Protein AF-A0A372Q5M5-F1 (afdb_monomer_lite)

Sequence (98 aa):
MEVEEFPSTFFVPTVYNNNERCIHIKDSVNIKKLENKILNLICSDIKCVTCVKNSIESKIPYSSLQSQAIWLCLACCKPHCSRFDEGHGVDHYEENVL

Foldseek 3Di:
DDDPDDPPPPPDPDDDPDPDDDPCCVPQADPVVCVVCVVVVVPDLAWAPVVVVCCVVVVDDCVLTNPFDWDARRRNRHIHGPPVRPHVVVVVCVVPVD

Radius of gyration: 17.2 Å; chains: 1; bounding box: 33×56×35 Å

Structure (mmCIF, N/CA/C/O backbone):
data_AF-A0A372Q5M5-F1
#
_entry.id   AF-A0A372Q5M5-F1
#
loop_
_atom_site.group_PDB
_atom_site.id
_atom_site.type_symbol
_atom_site.label_atom_id
_atom_site.label_alt_id
_atom_site.label_comp_id
_atom_site.label_asym_id
_atom_site.label_entity_id
_atom_site.label_seq_id
_atom_site.pdbx_PDB_ins_code
_atom_site.Cartn_x
_atom_site.Cartn_y
_atom_site.Cartn_z
_atom_site.occupancy
_atom_site.B_iso_or_equiv
_atom_site.auth_seq_id
_atom_site.auth_comp_id
_atom_site.auth_asym_id
_atom_site.auth_atom_id
_atom_site.pdbx_PDB_model_num
ATOM 1 N N . MET A 1 1 ? -11.071 40.376 -1.602 1.00 41.25 1 MET A N 1
ATOM 2 C CA . MET A 1 1 ? -11.422 38.978 -1.920 1.00 41.25 1 MET A CA 1
ATOM 3 C C . MET A 1 1 ? -10.096 38.272 -2.079 1.00 41.25 1 MET A C 1
ATOM 5 O O . MET A 1 1 ? -9.493 38.346 -3.139 1.00 41.25 1 MET A O 1
ATOM 9 N N . GLU A 1 2 ? -9.563 37.797 -0.962 1.00 40.31 2 GLU A N 1
ATOM 10 C CA . GLU A 1 2 ? -8.219 37.231 -0.884 1.00 40.31 2 GLU A CA 1
ATOM 11 C C . GLU A 1 2 ? -8.349 35.729 -1.126 1.00 40.31 2 GLU A C 1
ATOM 13 O O . GLU A 1 2 ? -9.126 35.044 -0.463 1.00 40.31 2 GLU A O 1
ATOM 18 N N . VAL A 1 3 ? -7.683 35.250 -2.173 1.00 48.44 3 VAL A N 1
ATOM 19 C CA . VAL A 1 3 ? -7.524 33.824 -2.450 1.00 48.44 3 VAL A CA 1
ATOM 20 C C . VAL A 1 3 ? -6.425 33.335 -1.521 1.00 48.44 3 VAL A C 1
ATOM 22 O O . VAL A 1 3 ? -5.258 33.656 -1.719 1.00 48.44 3 VAL A O 1
ATOM 25 N N . GLU A 1 4 ? -6.815 32.615 -0.475 1.00 43.19 4 GLU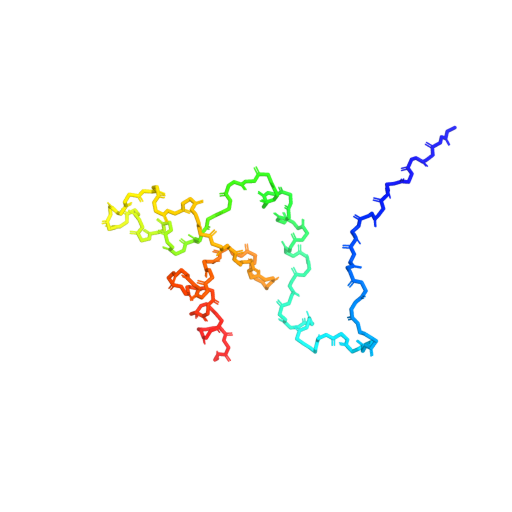 A N 1
ATOM 26 C CA . GLU A 1 4 ? -5.877 31.930 0.408 1.00 43.19 4 GLU A CA 1
ATOM 27 C C . GLU A 1 4 ? -5.231 30.777 -0.370 1.00 43.19 4 GLU A C 1
ATOM 29 O O . GLU A 1 4 ? -5.825 29.715 -0.578 1.00 43.19 4 GLU A O 1
ATOM 34 N N . GLU A 1 5 ? -4.018 31.014 -0.865 1.00 46.88 5 GLU A N 1
ATOM 35 C CA . GLU A 1 5 ? -3.170 29.978 -1.439 1.00 46.88 5 GLU A CA 1
ATOM 36 C C . GLU A 1 5 ? -2.717 29.027 -0.323 1.00 46.88 5 GLU A C 1
ATOM 38 O O . GLU A 1 5 ? -2.024 29.412 0.618 1.00 46.88 5 GLU A O 1
ATOM 43 N N . PHE A 1 6 ? -3.124 27.761 -0.425 1.00 48.38 6 PHE A N 1
ATOM 44 C CA . PHE A 1 6 ? -2.684 26.696 0.474 1.00 48.38 6 PHE A CA 1
ATOM 45 C C . PHE A 1 6 ? -1.147 26.563 0.431 1.00 48.38 6 PHE A C 1
ATOM 47 O O . PHE A 1 6 ? -0.592 26.344 -0.650 1.00 48.38 6 PHE A O 1
ATOM 54 N N . PRO A 1 7 ? -0.433 26.621 1.570 1.00 44.53 7 PRO A N 1
ATOM 55 C CA . PRO A 1 7 ? 1.016 26.467 1.578 1.00 44.53 7 PRO A CA 1
ATOM 56 C C . PRO A 1 7 ? 1.394 25.017 1.246 1.00 44.53 7 PRO A C 1
ATOM 58 O O . PRO A 1 7 ? 1.097 24.086 1.994 1.00 44.53 7 PRO A O 1
ATOM 61 N N . SER A 1 8 ? 2.076 24.820 0.114 1.00 49.66 8 SER A N 1
ATOM 62 C CA . SER A 1 8 ? 2.537 23.521 -0.395 1.00 49.66 8 SER A CA 1
ATOM 63 C C . SER A 1 8 ? 3.775 22.991 0.349 1.00 49.66 8 SER A C 1
ATOM 65 O O . SER A 1 8 ? 4.768 22.590 -0.265 1.00 49.66 8 SER A O 1
ATOM 67 N N . THR A 1 9 ? 3.773 23.005 1.678 1.00 49.78 9 THR A N 1
ATOM 68 C CA . THR A 1 9 ? 4.928 22.590 2.485 1.00 49.78 9 THR A CA 1
ATOM 69 C C . THR A 1 9 ? 4.978 21.073 2.683 1.00 49.78 9 THR A C 1
ATOM 71 O O . THR A 1 9 ? 4.988 20.566 3.801 1.00 49.78 9 THR A O 1
ATOM 74 N N . PHE A 1 10 ? 5.109 20.323 1.585 1.00 45.81 10 PHE A N 1
ATOM 75 C CA . PHE A 1 10 ? 5.799 19.033 1.646 1.00 45.81 10 PHE A CA 1
ATOM 76 C C . PHE A 1 10 ? 7.301 19.319 1.647 1.00 45.81 10 PHE A C 1
ATOM 78 O O . PHE A 1 10 ? 7.924 19.518 0.607 1.00 45.81 10 PHE A O 1
ATOM 85 N N . PHE A 1 11 ? 7.873 19.405 2.844 1.00 43.66 11 PHE A N 1
ATOM 86 C CA . PHE A 1 11 ? 9.308 19.560 3.046 1.00 43.66 11 PHE A CA 1
ATOM 87 C C . PHE A 1 11 ? 10.002 18.262 2.599 1.00 43.66 11 PHE A C 1
ATOM 89 O O . PHE A 1 11 ? 9.985 17.263 3.315 1.00 43.66 11 PHE A O 1
ATOM 96 N N . VAL A 1 12 ? 10.571 18.250 1.391 1.00 49.06 12 VAL A N 1
ATOM 97 C CA . VAL A 1 12 ? 11.421 17.150 0.917 1.00 49.06 12 VAL A CA 1
ATOM 98 C C . VAL A 1 12 ? 12.868 17.504 1.271 1.00 49.06 12 VAL A C 1
ATOM 100 O O . VAL A 1 12 ? 13.361 18.523 0.784 1.00 49.06 12 VAL A O 1
ATOM 103 N N . PRO A 1 13 ? 13.570 16.723 2.112 1.00 42.38 13 PRO A N 1
ATOM 104 C CA . PRO A 1 13 ? 14.973 16.981 2.405 1.00 42.38 13 PRO A CA 1
ATOM 105 C C . PRO A 1 13 ? 15.802 16.859 1.122 1.00 42.38 13 PRO A C 1
ATOM 107 O O . PRO A 1 13 ? 15.808 15.816 0.468 1.00 42.38 13 PRO A O 1
ATOM 110 N N . THR A 1 14 ? 16.506 17.929 0.758 1.00 45.69 14 THR A N 1
ATOM 111 C CA . THR A 1 14 ? 17.430 17.965 -0.378 1.00 45.69 14 THR A CA 1
ATOM 112 C C . THR A 1 14 ? 18.663 17.118 -0.074 1.00 45.69 14 THR A C 1
ATOM 114 O O . THR A 1 14 ? 19.605 17.585 0.565 1.00 45.69 14 THR A O 1
ATOM 117 N N . VAL A 1 15 ? 18.656 15.865 -0.530 1.00 47.47 15 VAL A N 1
ATOM 118 C CA . VAL A 1 15 ? 19.785 14.934 -0.443 1.00 47.47 15 VAL A CA 1
ATOM 119 C C . VAL A 1 15 ? 20.099 14.429 -1.857 1.00 47.47 15 VAL A C 1
ATOM 121 O O . VAL A 1 15 ? 19.337 13.663 -2.431 1.00 47.47 15 VAL A O 1
ATOM 124 N N . TYR A 1 16 ? 21.233 14.903 -2.387 1.00 41.66 16 TYR A N 1
ATOM 125 C CA . TYR A 1 16 ? 21.893 14.579 -3.662 1.00 41.66 16 TYR A CA 1
ATOM 126 C C . TYR A 1 16 ? 21.163 14.904 -4.979 1.00 41.66 16 TYR A C 1
ATOM 128 O O . TYR A 1 16 ? 20.055 14.477 -5.281 1.00 41.66 16 TYR A O 1
ATOM 136 N N . ASN A 1 17 ? 21.881 15.651 -5.814 1.00 52.44 17 ASN A N 1
ATOM 137 C CA . ASN A 1 17 ? 21.547 15.977 -7.189 1.00 52.44 17 ASN A CA 1
ATOM 138 C C . ASN A 1 17 ? 21.647 14.711 -8.065 1.00 52.44 17 ASN A C 1
ATOM 140 O O . ASN A 1 17 ? 22.726 14.395 -8.549 1.00 52.44 17 ASN A O 1
ATOM 144 N N . ASN A 1 18 ? 20.530 13.996 -8.227 1.00 47.66 18 ASN A N 1
ATOM 145 C CA . ASN A 1 18 ? 20.244 13.074 -9.330 1.00 47.66 18 ASN A CA 1
ATOM 146 C C . ASN A 1 18 ? 18.780 13.304 -9.729 1.00 47.66 18 ASN A C 1
ATOM 148 O O . ASN A 1 18 ? 17.864 12.735 -9.143 1.00 47.66 18 ASN A O 1
ATOM 152 N N . ASN A 1 19 ? 18.547 14.152 -10.732 1.00 57.66 19 ASN A N 1
ATOM 153 C CA . ASN A 1 19 ? 17.224 14.447 -11.308 1.00 57.66 19 ASN A CA 1
ATOM 154 C C . ASN A 1 19 ? 16.554 13.245 -12.014 1.00 57.66 19 ASN A C 1
ATOM 156 O O . ASN A 1 19 ? 15.594 13.410 -12.770 1.00 57.66 19 ASN A O 1
ATOM 160 N N . GLU A 1 20 ? 17.028 12.026 -11.781 1.00 70.38 20 GLU A N 1
ATOM 161 C CA . GLU A 1 20 ? 16.456 10.817 -12.347 1.00 70.38 20 GLU A CA 1
ATOM 162 C C . GLU A 1 20 ? 15.366 10.313 -11.408 1.00 70.38 20 GLU A C 1
ATOM 164 O O . GLU A 1 20 ? 15.597 9.619 -10.419 1.00 70.38 20 GLU A O 1
ATOM 169 N N . ARG A 1 21 ? 14.133 10.720 -11.712 1.00 80.25 21 ARG A N 1
ATOM 170 C CA . ARG A 1 21 ? 12.935 10.118 -11.125 1.00 80.25 21 ARG A CA 1
ATOM 171 C C . ARG A 1 21 ? 13.047 8.596 -11.236 1.00 80.25 21 ARG A C 1
ATOM 173 O O . ARG A 1 21 ? 13.418 8.091 -12.293 1.00 80.25 21 ARG A O 1
ATOM 180 N N . CYS A 1 22 ? 12.677 7.875 -10.177 1.00 85.88 22 CYS A N 1
ATOM 181 C CA . CYS A 1 22 ? 12.654 6.415 -10.209 1.00 85.88 22 CYS A CA 1
ATOM 182 C C . CYS A 1 22 ? 11.849 5.929 -11.426 1.00 85.88 22 CYS A C 1
ATOM 184 O O . CYS A 1 22 ? 10.693 6.322 -11.611 1.00 85.88 22 CYS A O 1
ATOM 186 N N . ILE A 1 23 ? 12.465 5.073 -12.245 1.00 87.94 23 ILE A N 1
ATOM 187 C CA . ILE A 1 23 ? 11.878 4.574 -13.497 1.00 87.94 23 ILE A CA 1
ATOM 188 C C . ILE A 1 23 ? 10.549 3.840 -13.271 1.00 87.94 23 ILE A C 1
ATOM 190 O O . ILE A 1 23 ? 9.681 3.861 -14.135 1.00 87.94 23 ILE A O 1
ATOM 194 N N . HIS A 1 24 ? 10.347 3.288 -12.073 1.00 89.19 24 HIS A N 1
AT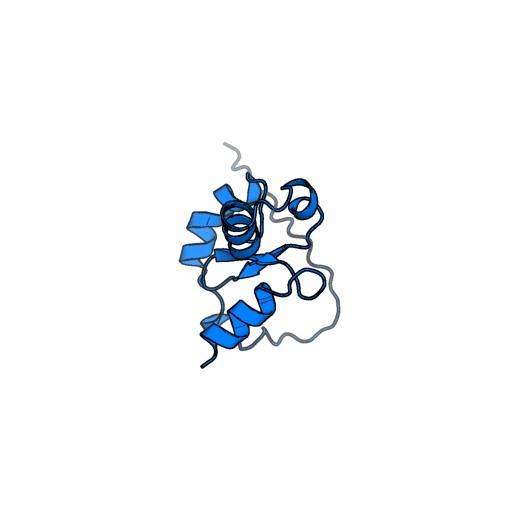OM 195 C CA . HIS A 1 24 ? 9.155 2.532 -11.698 1.00 89.19 24 HIS A CA 1
ATOM 196 C C . HIS A 1 24 ? 7.937 3.411 -11.374 1.00 89.19 24 HIS A C 1
ATOM 198 O O . HIS A 1 24 ? 6.844 2.888 -11.187 1.00 89.19 24 HIS A O 1
ATOM 204 N N . ILE A 1 25 ? 8.069 4.744 -11.304 1.00 87.44 25 ILE A N 1
ATOM 205 C CA . ILE A 1 25 ? 6.949 5.619 -10.900 1.00 87.44 25 ILE A CA 1
ATOM 206 C C . ILE A 1 25 ? 5.737 5.463 -11.825 1.00 87.44 25 ILE A C 1
ATOM 208 O O . ILE A 1 25 ? 4.608 5.486 -11.346 1.00 87.44 25 ILE A O 1
ATOM 212 N N . LYS A 1 26 ? 5.950 5.304 -13.136 1.00 85.56 26 LYS A N 1
ATOM 213 C CA . LYS A 1 26 ? 4.842 5.201 -14.098 1.00 85.56 26 LYS A CA 1
ATOM 214 C C . LYS A 1 26 ? 4.044 3.905 -13.950 1.00 85.56 26 LYS A C 1
ATOM 216 O O . LYS A 1 26 ? 2.831 3.937 -14.129 1.00 85.56 26 LYS A O 1
ATOM 221 N N . ASP A 1 27 ? 4.714 2.816 -13.586 1.00 84.88 27 ASP A N 1
ATOM 222 C CA . ASP A 1 27 ? 4.122 1.475 -13.586 1.00 84.88 27 ASP A CA 1
ATOM 223 C C . ASP A 1 27 ? 3.683 1.037 -12.182 1.00 84.88 27 ASP A C 1
ATOM 225 O O . ASP A 1 27 ? 2.734 0.273 -12.021 1.00 84.88 27 ASP A O 1
ATOM 229 N N . SER A 1 28 ? 4.337 1.556 -11.142 1.00 88.56 28 SER A N 1
ATOM 230 C CA . SER A 1 28 ? 4.125 1.150 -9.748 1.00 88.56 28 SER A CA 1
ATOM 231 C C . SER A 1 28 ? 3.283 2.134 -8.932 1.00 88.56 28 SER A C 1
ATOM 233 O O . SER A 1 28 ? 3.035 1.890 -7.749 1.00 88.56 28 SER A O 1
ATOM 235 N N . VAL A 1 29 ? 2.829 3.245 -9.526 1.00 90.88 29 VAL A N 1
ATOM 236 C CA . VAL A 1 29 ? 2.004 4.252 -8.842 1.00 90.88 29 VAL A CA 1
ATOM 237 C C . VAL A 1 29 ? 0.702 4.486 -9.597 1.00 90.88 29 VAL A C 1
ATOM 239 O O . VAL A 1 29 ? 0.687 4.960 -10.729 1.00 90.88 29 VAL A O 1
ATOM 242 N N . ASN A 1 30 ? -0.424 4.243 -8.927 1.00 93.44 30 ASN A N 1
ATOM 243 C CA . ASN A 1 30 ? -1.738 4.612 -9.436 1.00 93.44 30 ASN A CA 1
ATOM 244 C C . ASN A 1 30 ? -2.213 5.903 -8.759 1.00 93.44 30 ASN A C 1
ATOM 246 O O . ASN A 1 30 ? -2.922 5.864 -7.752 1.00 93.44 30 ASN A O 1
ATOM 250 N N . ILE A 1 31 ? -1.823 7.049 -9.327 1.00 91.00 31 ILE A N 1
ATOM 251 C CA . ILE A 1 31 ? -2.100 8.381 -8.760 1.00 91.00 31 ILE A CA 1
ATOM 252 C C . ILE A 1 31 ? -3.603 8.592 -8.543 1.00 91.00 31 ILE A C 1
ATOM 254 O O . ILE A 1 31 ? -4.012 8.947 -7.444 1.00 91.00 31 ILE A O 1
ATOM 258 N N . LYS A 1 32 ? -4.441 8.262 -9.537 1.00 91.75 32 LYS A N 1
ATOM 259 C CA . LYS A 1 32 ? -5.905 8.411 -9.436 1.00 91.75 32 LYS A CA 1
ATOM 260 C C . LYS A 1 32 ? -6.484 7.628 -8.256 1.00 91.75 32 LYS A C 1
ATOM 262 O O . LYS A 1 32 ? -7.375 8.094 -7.552 1.00 91.75 32 LYS A O 1
ATOM 267 N N . LYS A 1 33 ? -6.001 6.401 -8.040 1.00 91.88 33 LYS A N 1
ATOM 268 C CA . LYS A 1 33 ? -6.454 5.557 -6.928 1.00 91.88 33 LYS A CA 1
ATOM 269 C C . LYS A 1 33 ? -5.946 6.075 -5.585 1.00 91.88 33 LYS A C 1
ATOM 271 O O . LYS A 1 33 ? -6.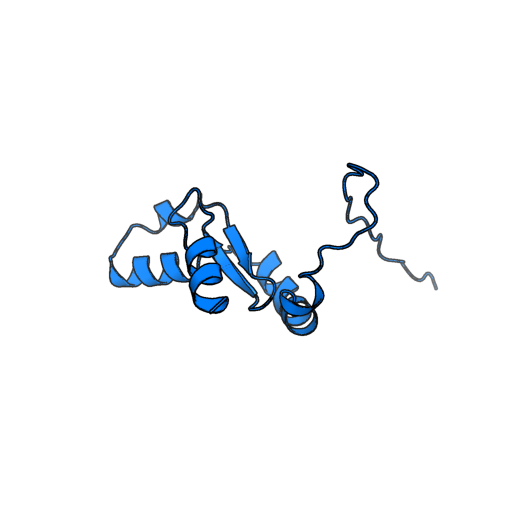681 5.993 -4.601 1.00 91.88 33 LYS A O 1
ATOM 276 N N . LEU A 1 34 ? -4.718 6.591 -5.558 1.00 90.44 34 LEU A N 1
ATOM 277 C CA . LEU A 1 34 ? -4.110 7.178 -4.373 1.00 90.44 34 LEU A CA 1
ATOM 278 C C . LEU A 1 34 ? -4.862 8.437 -3.937 1.00 90.44 34 LEU A C 1
ATOM 280 O O . LEU A 1 34 ? -5.271 8.501 -2.785 1.00 90.44 34 LEU A O 1
ATOM 284 N N . GLU A 1 35 ? -5.125 9.374 -4.848 1.00 91.31 35 GLU A N 1
ATOM 285 C CA . GLU A 1 35 ? -5.889 10.603 -4.583 1.00 91.31 35 GLU A CA 1
ATOM 286 C C . GLU A 1 35 ? -7.261 10.298 -3.970 1.00 91.31 35 GLU A C 1
ATOM 288 O O . GLU A 1 35 ? -7.636 10.877 -2.954 1.00 91.31 35 GLU A O 1
ATOM 293 N N . ASN A 1 36 ? -7.969 9.299 -4.503 1.00 90.12 36 ASN A N 1
ATOM 294 C CA . ASN A 1 36 ? -9.277 8.890 -3.982 1.00 90.12 36 ASN A CA 1
ATOM 295 C C . ASN A 1 36 ? -9.225 8.255 -2.582 1.00 90.12 36 ASN A C 1
ATOM 297 O O . ASN A 1 36 ? -10.251 8.155 -1.911 1.00 90.12 36 ASN A O 1
ATOM 301 N N . LYS A 1 37 ? -8.060 7.765 -2.144 1.00 88.56 37 LYS A N 1
ATOM 302 C CA . LYS A 1 37 ? -7.905 7.030 -0.879 1.00 88.56 37 LYS A CA 1
ATOM 303 C C . LYS A 1 37 ? -7.086 7.768 0.172 1.00 88.56 37 LYS A C 1
ATOM 305 O O . LYS A 1 37 ? -7.183 7.401 1.340 1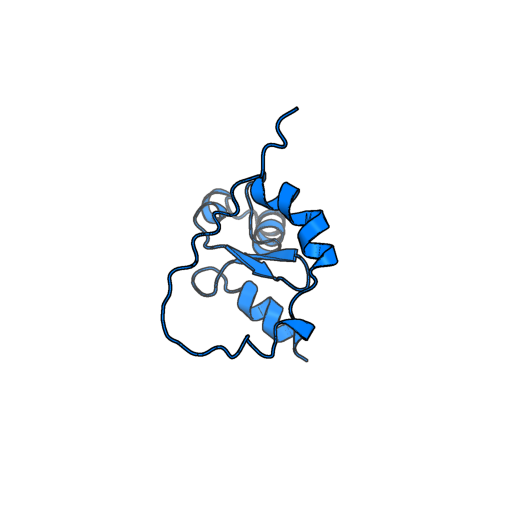.00 88.56 37 LYS A O 1
ATOM 310 N N . ILE A 1 38 ? -6.308 8.780 -0.209 1.00 86.19 38 ILE A N 1
ATOM 311 C CA . ILE A 1 38 ? -5.338 9.442 0.669 1.00 86.19 38 ILE A CA 1
ATOM 312 C C . ILE A 1 38 ? -6.007 10.023 1.919 1.00 86.19 38 ILE A C 1
ATOM 314 O O . ILE A 1 38 ? -5.506 9.817 3.018 1.00 86.19 38 ILE A O 1
ATOM 318 N N . LEU A 1 39 ? -7.184 10.644 1.779 1.00 83.00 39 LEU A N 1
ATOM 319 C CA . LEU A 1 39 ? -7.928 11.219 2.906 1.00 83.00 39 LEU A CA 1
ATOM 320 C C . LEU A 1 39 ? -8.322 10.148 3.931 1.00 83.00 39 LEU A C 1
ATOM 322 O O . LEU A 1 39 ? -8.093 10.310 5.125 1.00 83.00 39 LEU A O 1
ATOM 326 N N . ASN A 1 40 ? -8.831 9.009 3.456 1.00 83.75 40 ASN A N 1
ATOM 327 C CA . ASN A 1 40 ? -9.195 7.892 4.327 1.00 83.75 40 ASN A CA 1
ATOM 328 C C . ASN A 1 40 ? -7.967 7.266 4.994 1.00 83.75 40 ASN A C 1
ATOM 330 O O . ASN A 1 40 ? -8.067 6.801 6.124 1.00 83.75 40 ASN A O 1
ATOM 334 N N . LEU A 1 41 ? -6.819 7.249 4.313 1.00 80.94 41 LEU A N 1
ATOM 335 C CA . LEU A 1 41 ? -5.572 6.727 4.868 1.00 80.94 41 LEU A CA 1
ATOM 336 C C . LEU A 1 41 ? -5.026 7.641 5.972 1.00 80.94 41 LEU A C 1
ATOM 338 O O . LEU A 1 41 ? -4.677 7.145 7.033 1.00 80.94 41 LEU A O 1
ATOM 342 N N . ILE A 1 42 ? -5.010 8.959 5.759 1.00 78.00 42 ILE A N 1
ATOM 343 C CA . ILE A 1 42 ? -4.492 9.934 6.736 1.00 78.00 42 ILE A CA 1
ATOM 344 C C . ILE A 1 42 ? -5.325 9.937 8.024 1.00 78.00 42 ILE A C 1
ATOM 346 O O . ILE A 1 42 ? -4.779 10.083 9.114 1.00 78.00 42 ILE A O 1
ATOM 350 N N . CYS A 1 43 ? -6.643 9.773 7.911 1.00 72.94 43 CYS A N 1
ATOM 351 C CA . CYS A 1 43 ? -7.553 9.842 9.054 1.00 72.94 43 CYS A CA 1
ATOM 352 C C . CYS A 1 43 ? -7.769 8.500 9.778 1.00 72.94 43 CYS A C 1
ATOM 354 O O . CYS A 1 43 ? -8.571 8.454 10.709 1.00 72.94 43 CYS A O 1
ATOM 356 N N . SER A 1 44 ? -7.101 7.418 9.365 1.00 80.12 44 SER A N 1
ATOM 357 C CA . SER A 1 44 ? -7.327 6.075 9.917 1.00 80.12 44 SER A CA 1
ATOM 358 C C . SER A 1 44 ? -6.101 5.515 10.633 1.00 80.12 44 SER A C 1
ATOM 360 O O . SER A 1 44 ? -4.963 5.798 10.274 1.00 80.12 44 SER A O 1
ATOM 362 N N . ASP A 1 45 ? -6.346 4.634 11.602 1.00 85.19 45 ASP A N 1
ATOM 363 C CA . ASP A 1 45 ? -5.324 3.760 12.183 1.00 85.19 45 ASP A CA 1
ATOM 364 C C . ASP A 1 45 ? -4.938 2.678 11.152 1.00 85.19 45 ASP A C 1
ATOM 366 O O . ASP A 1 45 ? -5.619 1.658 10.997 1.00 85.19 45 ASP A O 1
ATOM 370 N N . ILE A 1 46 ? -3.903 2.960 10.355 1.00 88.69 46 ILE A N 1
ATOM 371 C CA . ILE A 1 46 ? -3.479 2.112 9.238 1.00 88.69 46 ILE A CA 1
ATOM 372 C C . ILE A 1 46 ? -2.779 0.857 9.770 1.00 88.69 46 ILE A C 1
ATOM 374 O O . ILE A 1 46 ? -1.757 0.941 10.442 1.00 88.69 46 ILE A O 1
ATOM 378 N N . LYS A 1 47 ? -3.278 -0.323 9.384 1.00 91.69 47 LYS A N 1
ATOM 379 C CA . LYS A 1 47 ? -2.704 -1.627 9.757 1.00 91.69 47 LYS A CA 1
ATOM 380 C C . LYS A 1 47 ? -2.493 -2.508 8.548 1.00 91.69 47 LYS A C 1
ATOM 382 O O . LYS A 1 47 ? -3.223 -2.396 7.569 1.00 91.69 47 LYS A O 1
ATOM 387 N N . CYS A 1 48 ? -1.528 -3.416 8.638 1.00 93.00 48 CYS A N 1
ATOM 388 C CA . CYS A 1 48 ? -1.286 -4.409 7.600 1.00 93.00 48 CYS A CA 1
ATOM 389 C C . CYS A 1 48 ? -2.549 -5.242 7.333 1.00 93.00 48 CYS A C 1
ATOM 391 O O . CYS A 1 48 ? -3.072 -5.890 8.243 1.00 93.00 48 CYS A O 1
ATOM 393 N N . VAL A 1 49 ? -3.020 -5.261 6.082 1.00 92.81 49 VAL A N 1
ATOM 394 C CA . VAL A 1 49 ? -4.247 -5.986 5.706 1.00 92.81 49 VAL A CA 1
ATOM 395 C C . VAL A 1 49 ? -4.149 -7.485 5.996 1.00 92.81 49 VAL A C 1
ATOM 397 O O . VAL A 1 49 ? -5.120 -8.087 6.453 1.00 92.81 49 VAL A O 1
ATOM 400 N N . THR A 1 50 ? -2.973 -8.078 5.779 1.00 92.88 50 THR A N 1
ATOM 401 C CA . THR A 1 50 ? -2.743 -9.510 5.991 1.00 92.88 50 THR 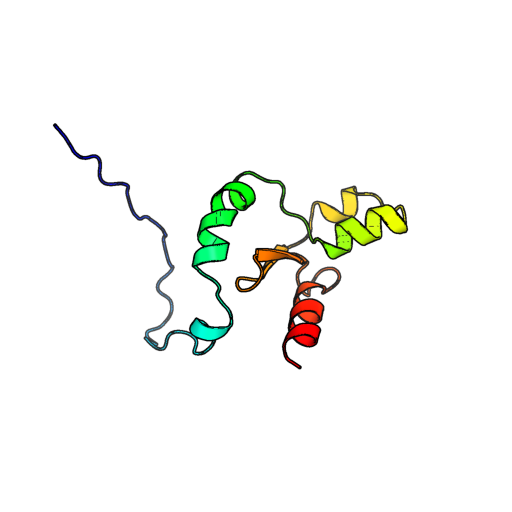A CA 1
ATOM 402 C C . THR A 1 50 ? -2.645 -9.836 7.474 1.00 92.88 50 THR A C 1
ATOM 404 O O . THR A 1 50 ? -3.303 -10.762 7.934 1.00 92.88 50 THR A O 1
ATOM 407 N N . CYS A 1 51 ? -1.926 -9.030 8.261 1.00 91.50 51 CYS A N 1
ATOM 408 C CA . CYS A 1 51 ? -1.857 -9.244 9.706 1.00 91.50 51 CYS A CA 1
ATOM 409 C C . CYS A 1 51 ? -3.233 -9.105 10.374 1.00 91.50 51 CYS A C 1
ATOM 411 O O . CYS A 1 51 ? -3.561 -9.896 11.254 1.00 91.50 51 CYS A O 1
ATOM 413 N N . VAL A 1 52 ? -4.066 -8.150 9.939 1.00 90.50 52 VAL A N 1
ATOM 414 C CA . VAL A 1 52 ? -5.446 -8.023 10.438 1.00 90.50 52 VAL A CA 1
ATOM 415 C C . VAL A 1 52 ? -6.251 -9.282 10.116 1.00 90.50 52 VAL A C 1
ATOM 417 O O . VAL A 1 52 ? -6.872 -9.844 11.017 1.00 90.50 52 VAL A O 1
ATOM 420 N N . LYS A 1 53 ? -6.197 -9.769 8.871 1.00 89.19 53 LYS A N 1
ATOM 421 C CA . LYS A 1 53 ? -6.873 -11.011 8.472 1.00 89.19 53 LYS A CA 1
ATOM 422 C C . LYS A 1 53 ? -6.407 -12.205 9.315 1.00 89.19 53 LYS A C 1
ATOM 424 O O . LYS A 1 53 ? -7.233 -12.888 9.914 1.00 89.19 53 LYS A O 1
ATOM 429 N N . ASN A 1 54 ? -5.095 -12.383 9.451 1.00 87.38 54 ASN A N 1
ATOM 430 C CA . ASN A 1 54 ? -4.510 -13.470 10.235 1.00 87.38 54 ASN A CA 1
ATOM 431 C C . ASN A 1 54 ? -4.860 -13.355 11.726 1.00 87.38 54 ASN A C 1
ATOM 433 O O . ASN A 1 54 ? -5.047 -14.369 12.386 1.00 87.38 54 ASN A O 1
ATOM 437 N N . SER A 1 55 ? -4.993 -12.145 12.281 1.00 84.19 55 SER A N 1
ATOM 438 C CA . SER A 1 55 ? -5.400 -11.970 13.684 1.00 84.19 55 SER A CA 1
ATOM 439 C C . SER A 1 55 ? -6.829 -12.453 13.949 1.00 84.19 55 SER A C 1
ATOM 441 O O . SER A 1 55 ? -7.093 -13.037 15.000 1.00 84.19 55 SER A O 1
ATOM 443 N N . ILE A 1 56 ? -7.730 -12.268 12.978 1.00 80.44 56 ILE A N 1
ATOM 444 C CA . ILE A 1 56 ? -9.120 -12.731 13.052 1.00 80.44 56 ILE A CA 1
ATOM 445 C C . ILE A 1 56 ? -9.164 -14.262 12.995 1.00 80.44 56 ILE A C 1
ATOM 447 O O . ILE A 1 56 ? -9.888 -14.887 13.767 1.00 80.44 56 ILE A O 1
ATOM 451 N N . GLU A 1 57 ? -8.367 -14.864 12.111 1.00 79.50 57 GLU A N 1
ATOM 452 C CA . GLU A 1 57 ? -8.331 -16.314 11.893 1.00 79.50 57 GLU A CA 1
ATOM 453 C C . GLU A 1 57 ? -7.590 -17.063 13.019 1.00 79.50 57 GLU A C 1
ATOM 455 O O . GLU A 1 57 ? -8.049 -18.108 13.479 1.00 79.50 57 GLU A O 1
ATOM 460 N N . SER A 1 58 ? -6.490 -16.499 13.523 1.00 71.00 58 SER A N 1
ATOM 461 C CA . SER A 1 58 ? -5.563 -17.161 14.456 1.00 71.00 58 SER A CA 1
ATOM 462 C C . SER A 1 58 ? -5.688 -16.700 15.916 1.00 71.00 58 SER A C 1
ATOM 464 O O . SER A 1 58 ? -4.925 -17.161 16.762 1.00 71.00 58 SER A O 1
ATOM 466 N N . LYS A 1 59 ? -6.625 -15.792 16.240 1.00 64.81 59 LYS A N 1
ATOM 467 C CA . LYS A 1 59 ? -6.814 -15.190 17.583 1.00 64.81 59 LYS A CA 1
ATOM 468 C C . LYS A 1 59 ? -5.542 -14.559 18.177 1.00 64.81 59 LYS A C 1
ATOM 470 O O . LYS A 1 59 ? -5.358 -14.553 19.395 1.00 64.81 59 LYS A O 1
ATOM 475 N N . ILE A 1 60 ? -4.656 -14.025 17.337 1.00 65.62 60 ILE A N 1
ATOM 476 C CA . ILE A 1 60 ? -3.459 -13.310 17.804 1.00 65.62 60 ILE A CA 1
ATOM 477 C C . ILE A 1 60 ? -3.909 -11.977 18.425 1.00 65.62 60 ILE A C 1
ATOM 479 O O . ILE A 1 60 ? -4.738 -11.284 17.827 1.00 65.62 60 ILE A O 1
ATOM 483 N N . PRO A 1 61 ? -3.407 -11.602 19.617 1.00 63.47 61 PRO A N 1
ATOM 484 C CA . PRO A 1 61 ? -3.827 -10.377 20.280 1.00 63.47 61 PRO A CA 1
ATOM 485 C C . PRO A 1 61 ? -3.499 -9.150 19.429 1.00 63.47 61 PRO A C 1
ATOM 487 O O . PRO A 1 61 ? -2.354 -8.902 19.070 1.00 63.47 61 PRO A O 1
ATOM 490 N N . TYR A 1 62 ? -4.521 -8.338 19.166 1.00 63.78 62 TYR A N 1
ATOM 491 C CA . TYR A 1 62 ? -4.448 -7.126 18.346 1.00 63.78 62 TYR A CA 1
ATOM 492 C C . TYR A 1 62 ? -3.392 -6.107 18.815 1.00 63.78 62 TYR A C 1
ATOM 494 O O . TYR A 1 62 ? -2.939 -5.272 18.034 1.00 63.78 62 TYR A O 1
ATOM 502 N N . SER A 1 63 ? -2.967 -6.187 20.080 1.00 62.12 63 SER A N 1
ATOM 503 C CA . SER A 1 63 ? -1.893 -5.369 20.648 1.00 62.12 63 SER A CA 1
ATOM 504 C C . SER A 1 63 ? -0.545 -5.578 19.954 1.00 62.12 63 SER A C 1
ATOM 506 O O . SER A 1 63 ? 0.250 -4.646 19.915 1.00 62.12 63 SER A O 1
ATOM 508 N N . SER A 1 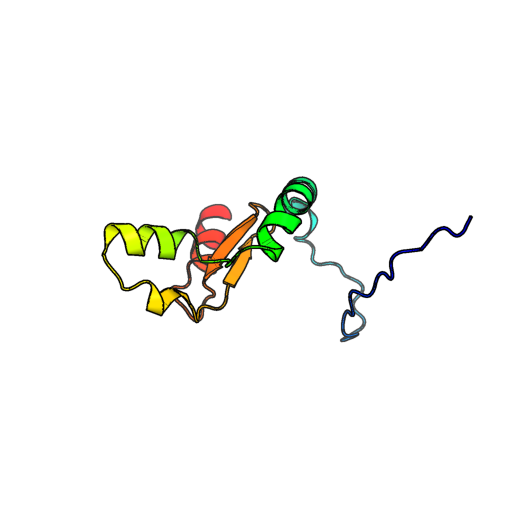64 ? -0.290 -6.748 19.353 1.00 66.31 64 SER A N 1
ATOM 509 C CA . SER A 1 64 ? 0.934 -6.983 18.573 1.00 66.31 64 SER A CA 1
ATOM 510 C C . SER A 1 64 ? 0.943 -6.257 17.221 1.00 66.31 64 SER A C 1
ATOM 512 O O . SER A 1 64 ? 1.983 -6.183 16.577 1.00 66.31 64 SER A O 1
ATOM 514 N N . LEU A 1 65 ? -0.197 -5.701 16.787 1.00 70.81 65 LEU A N 1
ATOM 515 C CA . LEU A 1 65 ? -0.333 -4.984 15.514 1.00 70.81 65 LEU A CA 1
ATOM 516 C C . LEU A 1 65 ? -0.151 -3.466 15.644 1.00 70.81 65 LEU A C 1
ATOM 518 O O . LEU A 1 65 ? -0.099 -2.779 14.629 1.00 70.81 65 LEU A O 1
ATOM 522 N N . GLN A 1 66 ? -0.085 -2.921 16.863 1.00 72.81 66 GLN A N 1
ATOM 523 C CA . GLN A 1 66 ? -0.035 -1.469 17.086 1.00 72.81 66 GLN A CA 1
ATOM 524 C C . GLN A 1 66 ? 1.359 -0.851 16.900 1.00 72.81 66 GLN A C 1
ATOM 526 O O . GLN A 1 66 ? 1.461 0.362 16.749 1.00 72.81 66 GLN A O 1
ATOM 531 N N . SER A 1 67 ? 2.426 -1.653 16.902 1.00 81.25 67 SER A N 1
ATOM 532 C CA . SER A 1 67 ? 3.814 -1.173 16.806 1.00 81.25 67 SER A CA 1
ATOM 533 C C . SER A 1 67 ? 4.463 -1.394 15.438 1.00 81.25 67 SER A C 1
ATOM 535 O O . SER A 1 67 ? 5.668 -1.195 15.304 1.00 81.25 67 SER A O 1
ATOM 537 N N . GLN A 1 68 ? 3.699 -1.842 14.439 1.00 88.25 68 GLN A N 1
ATOM 538 C CA . GLN A 1 68 ? 4.254 -2.226 13.143 1.00 88.25 68 GLN A CA 1
ATOM 539 C C . GLN A 1 68 ? 4.639 -1.008 12.304 1.00 88.25 68 GLN A C 1
ATOM 541 O O . GLN A 1 68 ? 3.900 -0.023 12.231 1.00 88.25 68 GLN A O 1
ATOM 546 N N . ALA A 1 69 ? 5.760 -1.108 11.590 1.00 91.06 69 ALA A N 1
ATOM 547 C CA . ALA A 1 69 ? 6.077 -0.145 10.548 1.00 91.06 69 ALA A CA 1
ATOM 548 C C . ALA A 1 69 ? 5.266 -0.504 9.296 1.00 91.06 69 ALA A C 1
ATOM 550 O O . ALA A 1 69 ? 5.398 -1.595 8.743 1.00 91.06 69 ALA A O 1
ATOM 551 N N . ILE A 1 70 ? 4.409 0.408 8.839 1.00 92.94 70 ILE A N 1
ATOM 552 C CA . ILE A 1 70 ? 3.513 0.152 7.709 1.00 92.94 70 ILE A CA 1
ATOM 553 C C . ILE A 1 70 ? 4.051 0.778 6.424 1.00 92.94 70 ILE A C 1
ATOM 555 O O . ILE A 1 70 ? 4.390 1.959 6.371 1.00 92.94 70 ILE A O 1
ATOM 559 N N . TRP A 1 71 ? 4.076 -0.019 5.360 1.00 94.62 71 TRP A N 1
ATOM 560 C CA . TRP A 1 71 ? 4.296 0.408 3.984 1.00 94.62 71 TRP A CA 1
ATOM 561 C C . TRP A 1 71 ? 2.968 0.450 3.231 1.00 94.62 71 TRP A C 1
ATOM 563 O O . TRP A 1 71 ? 2.148 -0.462 3.326 1.00 94.62 71 TRP A O 1
ATOM 573 N N . LEU A 1 72 ? 2.757 1.503 2.444 1.00 93.06 72 LEU A N 1
ATOM 574 C CA . LEU A 1 72 ? 1.601 1.626 1.563 1.00 93.06 72 LEU A CA 1
ATOM 575 C C . LEU A 1 72 ? 2.011 1.281 0.131 1.00 93.06 72 LEU A C 1
ATOM 577 O O . LEU A 1 72 ? 2.836 1.975 -0.462 1.00 93.06 72 LEU A O 1
ATOM 581 N N . CYS A 1 73 ? 1.395 0.259 -0.461 1.00 93.94 73 CYS A N 1
ATOM 582 C CA . CYS A 1 73 ? 1.584 -0.011 -1.883 1.00 93.94 73 CYS A CA 1
ATOM 583 C C . CYS A 1 73 ? 0.927 1.101 -2.714 1.00 93.94 73 CYS A C 1
ATOM 585 O O . CYS A 1 73 ? -0.290 1.282 -2.662 1.00 93.94 73 CYS A O 1
ATOM 587 N N . LEU A 1 74 ? 1.711 1.837 -3.503 1.00 93.19 74 LEU A N 1
ATOM 588 C CA . LEU A 1 74 ? 1.213 2.969 -4.293 1.00 93.19 74 LEU A CA 1
ATOM 589 C C . LEU A 1 74 ? 0.438 2.548 -5.556 1.00 93.19 74 LEU A C 1
ATOM 591 O O . LEU A 1 74 ? -0.307 3.356 -6.111 1.00 93.19 74 LEU A O 1
ATOM 595 N N . ALA A 1 75 ? 0.546 1.288 -5.985 1.00 92.69 75 ALA A N 1
ATOM 596 C CA . ALA A 1 75 ? -0.242 0.743 -7.091 1.00 92.69 75 ALA A CA 1
ATOM 597 C C . ALA A 1 75 ? -1.665 0.369 -6.645 1.00 92.69 75 ALA A C 1
ATOM 599 O O . ALA A 1 75 ? -2.657 0.674 -7.316 1.00 92.69 75 ALA A O 1
ATOM 600 N N . CYS A 1 76 ? -1.791 -0.299 -5.491 1.00 92.75 76 CYS A N 1
ATOM 601 C CA . CYS A 1 76 ? -3.063 -0.862 -5.040 1.00 92.75 76 CYS A CA 1
ATOM 602 C C . CYS A 1 76 ? -3.709 -0.104 -3.864 1.00 92.75 76 CYS A C 1
ATOM 604 O O . CYS A 1 76 ? -4.915 -0.277 -3.628 1.00 92.75 76 CYS A O 1
ATOM 606 N N . CYS A 1 77 ? -2.945 0.764 -3.195 1.00 92.50 77 CYS A N 1
ATOM 607 C CA . CYS A 1 77 ? -3.300 1.530 -1.999 1.00 92.50 77 CYS A CA 1
ATOM 608 C C . CYS A 1 77 ? -3.739 0.637 -0.831 1.00 92.50 77 CYS A C 1
ATOM 610 O O . CYS A 1 77 ? -4.723 0.945 -0.152 1.00 92.50 77 CYS A O 1
ATOM 612 N N . LYS A 1 78 ? -3.064 -0.503 -0.648 1.00 92.94 78 LYS A N 1
ATOM 613 C CA . LYS A 1 78 ? -3.232 -1.370 0.521 1.00 92.94 78 LYS A CA 1
ATOM 614 C C . LYS A 1 78 ? -2.017 -1.231 1.446 1.00 92.94 78 LYS A C 1
ATOM 616 O O . LYS A 1 78 ? -0.892 -1.155 0.946 1.00 92.94 78 LYS A O 1
ATOM 621 N N . PRO A 1 79 ? -2.237 -1.158 2.766 1.00 93.75 79 PRO A N 1
ATOM 622 C CA . PRO A 1 79 ? -1.165 -1.170 3.752 1.00 93.75 79 PRO A CA 1
ATOM 623 C C . PRO A 1 79 ? -0.655 -2.583 4.043 1.00 93.75 79 PRO A C 1
ATOM 625 O O . PRO A 1 79 ? -1.441 -3.512 4.243 1.00 93.75 79 PRO A O 1
ATOM 628 N N . HIS A 1 80 ? 0.662 -2.721 4.137 1.00 95.19 80 HIS A N 1
ATOM 629 C CA . HIS A 1 80 ? 1.368 -3.955 4.464 1.00 95.19 80 HIS A CA 1
ATOM 630 C C . HIS A 1 80 ? 2.442 -3.668 5.515 1.00 95.19 80 HIS A C 1
ATOM 632 O O . HIS A 1 80 ? 3.007 -2.578 5.537 1.00 95.19 80 HIS A O 1
ATOM 638 N N . CYS A 1 81 ? 2.719 -4.615 6.408 1.00 94.56 81 CYS A N 1
ATOM 639 C CA . CYS A 1 81 ? 3.794 -4.447 7.381 1.00 94.56 81 CYS A CA 1
ATOM 640 C C . CYS A 1 81 ? 5.158 -4.538 6.688 1.00 94.56 81 CYS A C 1
ATOM 642 O O . CYS A 1 81 ? 5.309 -5.183 5.645 1.00 94.56 81 CYS A O 1
ATOM 644 N N . SER A 1 82 ? 6.139 -3.858 7.265 1.00 93.00 82 SER A N 1
ATOM 645 C CA . SER A 1 82 ? 7.487 -3.783 6.728 1.00 93.00 82 SER A CA 1
ATOM 646 C C . SER A 1 82 ? 8.201 -5.135 6.785 1.00 93.00 82 SER A C 1
ATOM 648 O O . SER A 1 82 ? 7.767 -6.077 7.451 1.00 93.00 82 SER A O 1
ATOM 650 N N . ARG A 1 83 ? 9.374 -5.199 6.150 1.00 93.00 83 ARG A N 1
ATOM 651 C CA . ARG A 1 83 ? 10.294 -6.343 6.252 1.00 93.00 83 ARG A CA 1
ATOM 652 C C . ARG A 1 83 ? 10.826 -6.630 7.665 1.00 93.00 83 ARG A C 1
ATOM 654 O O . ARG A 1 83 ? 11.455 -7.659 7.857 1.00 93.00 83 ARG A O 1
ATOM 661 N N . PHE A 1 84 ? 10.688 -5.689 8.600 1.00 89.38 84 PHE A N 1
ATOM 662 C CA . PHE A 1 84 ? 11.152 -5.854 9.983 1.00 89.38 84 PHE A CA 1
ATOM 663 C C . PHE A 1 84 ? 10.067 -6.434 10.900 1.00 89.38 84 PHE A C 1
ATOM 665 O O . PHE A 1 84 ? 10.362 -6.793 12.035 1.00 89.38 84 PHE A O 1
ATOM 672 N N . ASP A 1 85 ? 8.835 -6.509 10.397 1.00 90.38 85 ASP A N 1
ATOM 673 C CA . ASP A 1 85 ? 7.704 -7.185 11.020 1.00 90.38 85 ASP A CA 1
ATOM 674 C C . ASP A 1 85 ? 7.527 -8.564 10.342 1.00 90.38 85 ASP A C 1
ATOM 676 O O . ASP A 1 85 ? 8.503 -9.256 10.070 1.00 90.38 85 ASP A O 1
ATOM 680 N N . GLU A 1 86 ? 6.296 -8.944 9.984 1.00 91.69 86 GLU A N 1
ATOM 681 C CA . GLU A 1 86 ? 5.986 -10.199 9.274 1.00 91.69 86 GLU A CA 1
ATOM 682 C C . GLU A 1 86 ? 6.307 -10.165 7.766 1.00 91.69 86 GLU A C 1
ATOM 684 O O . GLU A 1 86 ? 5.992 -11.105 7.052 1.00 91.69 86 GLU A O 1
ATOM 689 N N . GLY A 1 87 ? 6.863 -9.073 7.230 1.00 93.75 87 GLY A N 1
ATOM 690 C CA . GLY A 1 87 ? 7.356 -9.052 5.847 1.00 93.75 87 GLY A CA 1
ATOM 691 C C . GLY A 1 87 ? 6.316 -8.969 4.724 1.00 93.75 87 GLY A C 1
ATOM 692 O O . GLY A 1 87 ? 6.716 -8.848 3.572 1.00 93.75 87 GLY A O 1
ATOM 693 N N . HIS A 1 88 ? 5.014 -8.894 5.019 1.00 96.06 88 HIS A N 1
ATOM 694 C CA . HIS A 1 88 ? 3.949 -8.906 4.001 1.00 96.06 88 HIS A CA 1
ATOM 695 C C . HIS A 1 88 ? 4.042 -7.830 2.903 1.00 96.06 88 HIS A C 1
ATOM 697 O O . HIS A 1 88 ? 3.386 -7.954 1.870 1.00 96.06 88 HIS A O 1
ATOM 703 N N . GLY A 1 89 ? 4.775 -6.733 3.116 1.00 95.12 89 GLY A N 1
ATOM 704 C CA . GLY A 1 89 ? 5.041 -5.756 2.056 1.00 95.12 89 GLY A CA 1
ATOM 705 C C . GLY A 1 89 ? 5.978 -6.292 0.971 1.00 95.12 89 GLY A C 1
ATOM 706 O O . GLY A 1 89 ? 5.807 -5.949 -0.196 1.00 95.12 89 GLY A O 1
ATOM 707 N N . VAL A 1 90 ? 6.936 -7.136 1.357 1.00 95.94 90 VAL A N 1
ATOM 708 C CA . VAL A 1 90 ? 7.850 -7.836 0.446 1.00 95.94 90 VAL A CA 1
ATOM 709 C C . VAL A 1 90 ? 7.103 -8.958 -0.264 1.00 95.94 90 VAL A C 1
ATOM 711 O O . VAL A 1 90 ? 7.103 -8.967 -1.489 1.00 95.94 90 VAL A O 1
ATOM 714 N N . ASP A 1 91 ? 6.364 -9.793 0.473 1.00 95.94 91 ASP A N 1
ATOM 715 C CA . ASP A 1 91 ? 5.543 -10.861 -0.120 1.00 95.94 91 ASP A CA 1
ATOM 716 C C . ASP A 1 91 ? 4.571 -10.290 -1.163 1.00 95.94 91 ASP A C 1
ATOM 718 O O . ASP A 1 91 ? 4.473 -10.782 -2.284 1.00 95.94 91 ASP A O 1
ATOM 722 N N . HIS A 1 92 ? 3.907 -9.173 -0.831 1.00 95.50 92 HIS A N 1
ATOM 723 C CA . HIS A 1 92 ? 3.013 -8.491 -1.763 1.00 95.50 92 HIS A CA 1
ATOM 724 C C . HIS A 1 92 ? 3.729 -8.049 -3.046 1.00 95.50 92 HIS A C 1
ATOM 726 O O . HIS A 1 92 ? 3.143 -8.134 -4.123 1.00 95.50 92 HIS A O 1
ATOM 732 N N . TYR A 1 93 ? 4.966 -7.558 -2.953 1.00 93.69 93 TYR A N 1
ATOM 733 C CA . TYR A 1 93 ? 5.751 -7.206 -4.133 1.00 93.69 93 TYR A CA 1
ATOM 734 C C . TYR A 1 93 ? 6.082 -8.455 -4.958 1.00 93.69 93 TYR A C 1
ATOM 736 O O . TYR A 1 93 ? 5.795 -8.478 -6.151 1.00 93.69 93 TYR A O 1
ATOM 744 N N . GLU A 1 94 ? 6.607 -9.506 -4.331 1.00 93.88 94 GLU A N 1
ATOM 745 C CA . GLU A 1 94 ? 7.028 -10.734 -5.016 1.00 93.88 94 GLU A CA 1
ATOM 746 C C . GLU A 1 94 ? 5.867 -11.445 -5.733 1.00 93.88 94 GLU A C 1
ATOM 748 O O . GLU A 1 94 ? 6.024 -11.878 -6.873 1.00 93.88 94 GLU A O 1
ATOM 753 N N . GLU A 1 95 ? 4.675 -11.479 -5.132 1.00 91.94 95 GLU A N 1
ATOM 754 C CA . GLU A 1 95 ? 3.466 -12.058 -5.738 1.00 91.94 95 GLU A CA 1
ATOM 755 C C . GLU A 1 95 ? 2.931 -11.272 -6.947 1.00 91.94 95 GLU A C 1
ATOM 757 O O . GLU A 1 95 ? 2.183 -11.823 -7.752 1.00 91.94 95 GLU A O 1
ATOM 762 N N . ASN A 1 96 ? 3.247 -9.977 -7.055 1.00 82.25 96 ASN A N 1
ATOM 763 C CA . ASN A 1 96 ? 2.681 -9.078 -8.072 1.00 82.25 96 ASN A CA 1
ATOM 764 C C . ASN A 1 96 ? 3.703 -8.648 -9.142 1.00 82.25 96 ASN A C 1
ATOM 766 O O . ASN A 1 96 ? 3.377 -7.823 -9.994 1.00 82.25 96 ASN A O 1
ATOM 770 N N . VAL A 1 97 ? 4.930 -9.174 -9.090 1.00 65.56 97 VAL A N 1
ATOM 771 C CA . VAL A 1 97 ? 6.019 -8.894 -10.049 1.00 65.56 97 VAL A CA 1
ATOM 772 C C . VAL A 1 97 ? 6.203 -10.029 -11.073 1.00 65.56 97 VAL A C 1
ATOM 774 O O . VAL A 1 97 ? 6.932 -9.843 -12.047 1.00 65.56 97 VAL A O 1
ATOM 777 N N . LEU A 1 98 ? 5.521 -11.171 -10.895 1.00 45.66 98 LEU A N 1
ATOM 778 C CA . LEU A 1 98 ? 5.480 -12.302 -11.838 1.00 45.66 98 LEU A CA 1
ATOM 779 C C . LEU A 1 98 ? 4.353 -12.183 -12.874 1.00 45.66 98 LEU A C 1
ATOM 781 O O . LEU A 1 98 ? 3.220 -11.818 -12.486 1.00 45.66 98 LEU A O 1
#

Secondary structure (DSSP, 8-state):
----------------------TTHHHH--HHHHHHHHHHHHTS----HHHHHHHHHH---GGGGTTPPEEEPTTT--EEE-TTTT-HHHHHHHHH--

pLDDT: mean 78.2, std 18.1, range [40.31, 96.06]